Protein AF-A0AAX3N9U0-F1 (afdb_monomer_lite)

Secondary structure (DSSP, 8-state):
----S-HHHHHHH-S-EE--HHHHHHHHHTT--EEEEETTEEEEEE-GGGHHHHHHTGGGTS--SB---HHHHHHHHHHHHH-HHHHHHHHHHHHHHHHHHH-HHHHHHHHHHHHHTT-

pLDDT: mean 95.53, std 3.8, range [64.5, 98.5]

Structure (mmCIF, N/CA/C/O backbone):
data_AF-A0AAX3N9U0-F1
#
_entry.id   AF-A0AAX3N9U0-F1
#
loop_
_atom_site.group_PDB
_atom_site.id
_atom_site.type_symbol
_atom_site.label_atom_id
_atom_site.label_alt_id
_atom_site.label_comp_id
_atom_site.label_asym_id
_atom_site.label_entity_id
_atom_site.label_seq_id
_atom_site.pdbx_PDB_ins_code
_atom_site.Cartn_x
_atom_site.Cartn_y
_atom_site.Cartn_z
_atom_site.occupancy
_atom_site.B_iso_or_equiv
_atom_site.auth_seq_id
_atom_site.auth_comp_id
_atom_site.auth_asym_id
_atom_site.auth_atom_id
_atom_site.pdbx_PDB_model_num
ATOM 1 N N . MET A 1 1 ? -8.273 -13.961 -15.675 1.00 64.50 1 MET A N 1
ATOM 2 C CA . MET A 1 1 ? -9.476 -14.188 -14.844 1.00 64.50 1 MET A CA 1
ATOM 3 C C . MET A 1 1 ? -10.281 -12.904 -14.931 1.00 64.50 1 MET A C 1
ATOM 5 O O . MET A 1 1 ? -9.659 -11.869 -14.759 1.00 64.50 1 MET A O 1
ATOM 9 N N . GLY A 1 2 ? -11.551 -12.943 -15.346 1.00 88.44 2 GLY A N 1
ATOM 10 C CA . GLY A 1 2 ? -12.376 -11.735 -15.519 1.00 88.44 2 GLY A CA 1
ATOM 11 C C . GLY A 1 2 ? -12.669 -11.012 -14.198 1.00 88.44 2 GLY A C 1
ATOM 12 O O . GLY A 1 2 ? -11.898 -11.118 -13.248 1.00 88.44 2 GLY A O 1
ATOM 13 N N . GLU A 1 3 ? -13.789 -10.296 -14.121 1.00 89.94 3 GLU A N 1
ATOM 14 C CA . GLU A 1 3 ? -14.210 -9.623 -12.886 1.00 89.94 3 GLU A CA 1
ATOM 15 C C . GLU A 1 3 ? -14.336 -10.611 -11.709 1.00 89.94 3 GLU A C 1
ATOM 17 O O . GLU A 1 3 ? -14.770 -11.757 -11.871 1.00 89.94 3 GLU A O 1
ATOM 22 N N . ARG A 1 4 ? -13.902 -10.172 -10.524 1.00 90.38 4 ARG A N 1
ATOM 23 C CA . ARG A 1 4 ? -13.904 -10.942 -9.278 1.00 90.38 4 ARG A CA 1
ATOM 24 C C . ARG A 1 4 ? -14.220 -10.028 -8.102 1.00 90.38 4 ARG A C 1
ATOM 26 O O . ARG A 1 4 ? -13.674 -8.931 -8.016 1.00 90.38 4 ARG A O 1
ATOM 33 N N . LEU A 1 5 ? -15.043 -10.517 -7.177 1.00 89.12 5 LEU A N 1
ATOM 34 C CA . LEU A 1 5 ? -15.406 -9.803 -5.947 1.00 89.12 5 LEU A CA 1
ATOM 35 C C . LEU A 1 5 ? -14.537 -10.221 -4.749 1.00 89.12 5 LEU A C 1
ATOM 37 O O . LEU A 1 5 ? -14.384 -9.466 -3.794 1.00 89.12 5 LEU A O 1
ATOM 41 N N . ASP A 1 6 ? -13.913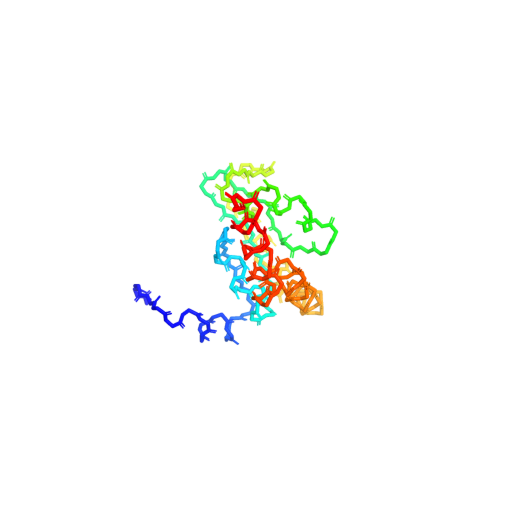 -11.397 -4.813 1.00 91.31 6 ASP A N 1
ATOM 42 C CA . ASP A 1 6 ? -13.039 -11.987 -3.795 1.00 91.31 6 ASP A CA 1
ATOM 43 C C . ASP A 1 6 ? -11.574 -11.526 -3.935 1.00 91.31 6 ASP A C 1
ATOM 45 O O . ASP A 1 6 ? -10.627 -12.308 -3.838 1.00 91.31 6 ASP A O 1
ATOM 49 N N . THR A 1 7 ? -11.365 -10.226 -4.160 1.00 90.75 7 THR A N 1
ATOM 50 C CA . THR A 1 7 ? -10.045 -9.650 -4.485 1.00 90.75 7 THR A CA 1
ATOM 51 C C . THR A 1 7 ? -8.990 -9.887 -3.400 1.00 90.75 7 THR A C 1
ATOM 53 O O . THR A 1 7 ? -7.805 -10.037 -3.706 1.00 90.75 7 THR A O 1
ATOM 56 N N . SER A 1 8 ? -9.403 -10.003 -2.134 1.00 93.56 8 SER A N 1
ATOM 57 C CA . SER A 1 8 ? -8.505 -10.256 -1.001 1.00 93.56 8 SER A CA 1
ATOM 58 C C . SER A 1 8 ? -7.759 -11.589 -1.106 1.00 93.56 8 SER A C 1
ATOM 60 O O . SER A 1 8 ? -6.591 -11.655 -0.710 1.00 93.56 8 SER A O 1
ATOM 62 N N . ALA A 1 9 ? -8.383 -12.630 -1.668 1.00 94.06 9 ALA A N 1
ATOM 63 C CA . ALA A 1 9 ? -7.748 -13.929 -1.878 1.00 94.06 9 ALA A CA 1
ATOM 64 C C . ALA A 1 9 ? -6.604 -13.810 -2.893 1.00 94.06 9 ALA A C 1
ATOM 66 O O . ALA A 1 9 ? -5.495 -14.282 -2.640 1.00 94.06 9 ALA A O 1
ATOM 67 N N . PHE A 1 10 ? -6.842 -13.083 -3.986 1.00 94.38 10 PHE A N 1
ATOM 68 C CA . PHE A 1 10 ? -5.842 -12.822 -5.019 1.00 94.38 10 PHE A CA 1
ATOM 69 C C . PHE A 1 10 ? -4.694 -11.963 -4.503 1.00 94.38 10 PHE A C 1
ATOM 71 O O . PHE A 1 10 ? -3.536 -12.337 -4.662 1.00 94.38 10 PHE A O 1
ATOM 78 N N . PHE A 1 11 ? -4.983 -10.859 -3.810 1.00 95.88 11 PHE A N 1
ATOM 79 C CA . PHE A 1 11 ? -3.919 -10.049 -3.215 1.00 95.88 11 PHE A CA 1
ATOM 80 C C . PHE A 1 11 ? -3.082 -10.870 -2.237 1.00 95.88 11 PHE A C 1
ATOM 82 O O . PHE A 1 11 ? -1.858 -10.788 -2.251 1.00 95.88 11 PHE A O 1
ATOM 89 N N . SER A 1 12 ? -3.715 -11.716 -1.425 1.00 93.94 12 SER A N 1
ATOM 90 C CA . SER A 1 12 ? -3.019 -12.518 -0.418 1.00 93.94 12 SER A CA 1
ATOM 91 C C . SER A 1 12 ? -2.058 -13.559 -0.993 1.00 93.94 12 SER A C 1
ATOM 93 O O . SER A 1 12 ? -1.200 -14.013 -0.242 1.00 93.94 12 SER A O 1
ATOM 95 N N . ILE A 1 13 ? -2.144 -13.911 -2.277 1.00 94.62 13 ILE A N 1
ATOM 96 C CA . ILE A 1 13 ? -1.195 -14.825 -2.935 1.00 94.62 13 ILE A CA 1
ATOM 97 C C . ILE A 1 13 ? -0.204 -14.112 -3.867 1.00 94.62 13 ILE A C 1
ATOM 99 O O . ILE A 1 13 ? 0.754 -14.733 -4.313 1.00 94.62 13 ILE A O 1
ATOM 103 N N . SER A 1 14 ? -0.391 -12.818 -4.139 1.00 95.50 14 SER A N 1
ATOM 104 C CA . SER A 1 14 ? 0.496 -12.045 -5.015 1.00 95.50 14 SER A CA 1
ATOM 105 C C . SER A 1 14 ? 1.831 -11.686 -4.352 1.00 95.50 14 SER A C 1
ATOM 107 O O . SER A 1 14 ? 1.894 -11.373 -3.162 1.00 95.50 14 SER A O 1
ATOM 109 N N . ASP A 1 15 ? 2.907 -11.621 -5.135 1.00 96.50 15 ASP A N 1
ATOM 110 C CA . ASP A 1 15 ? 4.189 -11.052 -4.685 1.00 96.50 15 ASP A CA 1
ATOM 111 C C . ASP A 1 15 ? 4.175 -9.515 -4.686 1.00 96.50 15 ASP A C 1
ATOM 113 O O . ASP A 1 15 ? 4.774 -8.868 -3.825 1.00 96.50 15 ASP A O 1
ATOM 117 N N . VAL A 1 16 ? 3.464 -8.926 -5.648 1.00 96.94 16 VAL A N 1
ATOM 118 C CA . VAL A 1 16 ? 3.308 -7.482 -5.837 1.00 96.94 16 VAL A CA 1
ATOM 119 C C . VAL A 1 16 ? 1.971 -7.187 -6.506 1.00 96.94 16 VAL A C 1
ATOM 121 O O . VAL A 1 16 ? 1.467 -8.001 -7.278 1.00 96.94 16 VAL A O 1
ATOM 124 N N . VAL A 1 17 ? 1.387 -6.025 -6.211 1.00 97.75 17 VAL A N 1
ATOM 125 C CA . VAL A 1 17 ? 0.151 -5.558 -6.849 1.00 97.75 17 VAL A CA 1
ATOM 126 C C . VAL A 1 17 ? 0.422 -4.264 -7.606 1.00 97.75 17 VAL A C 1
ATOM 128 O O . VAL A 1 17 ? 1.019 -3.333 -7.067 1.00 97.75 17 VAL A O 1
ATOM 131 N N . VAL A 1 18 ? -0.041 -4.193 -8.852 1.00 97.25 18 VAL A N 1
ATOM 132 C CA . VAL A 1 18 ? -0.096 -2.949 -9.627 1.00 97.25 18 VAL A CA 1
ATOM 133 C C . VAL A 1 18 ? -1.524 -2.423 -9.554 1.00 97.25 18 VAL A C 1
ATOM 135 O O . VAL A 1 18 ? -2.456 -3.137 -9.920 1.00 97.25 18 VAL A O 1
ATOM 138 N N . GLY A 1 19 ? -1.714 -1.203 -9.057 1.00 96.38 19 GLY A N 1
ATOM 139 C CA . GLY A 1 19 ? -3.050 -0.622 -8.932 1.00 96.38 19 GLY A CA 1
ATOM 140 C C . GLY A 1 19 ? -3.078 0.726 -8.220 1.00 96.38 19 GLY A C 1
ATOM 141 O O . GLY A 1 19 ? -2.106 1.127 -7.578 1.00 96.38 19 GLY A O 1
ATOM 142 N N . THR A 1 20 ? -4.209 1.418 -8.339 1.00 97.25 20 THR A N 1
ATOM 143 C CA . THR A 1 20 ? -4.441 2.770 -7.805 1.00 97.25 20 THR A CA 1
ATOM 144 C C . THR A 1 20 ? -5.628 2.808 -6.842 1.00 97.25 20 THR A C 1
ATOM 146 O O . THR A 1 20 ? -6.322 1.805 -6.650 1.00 97.25 20 THR A O 1
ATOM 149 N N . GLY A 1 21 ? -5.856 3.957 -6.195 1.00 95.62 21 GLY A N 1
ATOM 150 C CA . GLY A 1 21 ? -7.060 4.223 -5.404 1.00 95.62 21 GLY A CA 1
ATOM 151 C C . GLY A 1 21 ? -7.384 3.123 -4.388 1.00 95.62 21 GLY A C 1
ATOM 152 O O . GLY A 1 21 ? -6.563 2.788 -3.530 1.00 95.62 21 GLY A O 1
ATOM 153 N N . ARG A 1 22 ? -8.589 2.547 -4.495 1.00 95.06 22 ARG A N 1
ATOM 154 C CA . ARG A 1 22 ? -9.062 1.479 -3.597 1.00 95.06 22 ARG A CA 1
ATOM 155 C C . ARG A 1 22 ? -8.227 0.200 -3.706 1.00 95.06 22 ARG A C 1
ATOM 157 O O . ARG A 1 22 ? -7.920 -0.390 -2.676 1.00 95.06 22 ARG A O 1
ATOM 164 N N . VAL A 1 23 ? -7.797 -0.188 -4.910 1.00 96.75 23 VAL A N 1
ATOM 165 C CA . VAL A 1 23 ? -6.973 -1.396 -5.122 1.00 96.75 23 VAL A CA 1
ATOM 166 C C . VAL A 1 23 ? -5.667 -1.305 -4.333 1.00 96.75 23 VAL A C 1
ATOM 168 O O . VAL A 1 23 ? -5.259 -2.276 -3.700 1.00 96.75 23 VAL A O 1
ATOM 171 N N . ALA A 1 24 ? -5.040 -0.124 -4.304 1.00 97.69 24 ALA A N 1
ATOM 172 C CA . ALA A 1 24 ? -3.834 0.099 -3.512 1.00 97.69 24 ALA A CA 1
ATOM 173 C C . ALA A 1 24 ? -4.085 -0.120 -2.008 1.00 97.69 24 ALA A C 1
ATOM 175 O O . ALA A 1 24 ? -3.306 -0.804 -1.347 1.00 97.69 24 ALA A O 1
ATOM 176 N N . LEU A 1 25 ? -5.194 0.402 -1.473 1.00 97.00 25 LEU A N 1
ATOM 177 C CA . LEU A 1 25 ? -5.563 0.238 -0.062 1.00 97.00 25 LEU A CA 1
ATOM 178 C C . LEU A 1 25 ? -5.862 -1.223 0.303 1.00 97.00 25 LEU A C 1
ATOM 180 O O . LEU A 1 25 ? -5.447 -1.694 1.364 1.00 97.00 25 LEU A O 1
ATOM 184 N N . GLU A 1 26 ? -6.550 -1.956 -0.570 1.00 97.12 26 GLU A N 1
ATOM 185 C CA . GLU A 1 26 ? -6.861 -3.375 -0.365 1.00 97.12 26 GLU A CA 1
ATOM 186 C C . GLU A 1 26 ? -5.595 -4.236 -0.390 1.00 97.12 26 GLU A C 1
ATOM 188 O O . GLU A 1 26 ? -5.354 -5.018 0.532 1.00 97.12 26 GLU A O 1
ATOM 193 N N . ALA A 1 27 ? -4.724 -4.024 -1.376 1.00 97.88 27 ALA A N 1
ATOM 194 C CA . ALA A 1 27 ? -3.437 -4.704 -1.455 1.00 97.88 27 ALA A CA 1
ATOM 195 C C . ALA A 1 27 ? -2.553 -4.410 -0.229 1.00 97.88 27 ALA A C 1
ATOM 197 O O . ALA A 1 27 ? -2.012 -5.334 0.386 1.00 97.88 27 ALA A O 1
ATOM 198 N N . MET A 1 28 ? -2.463 -3.142 0.189 1.00 97.94 28 MET A N 1
ATOM 199 C CA . MET A 1 28 ? -1.748 -2.742 1.407 1.00 97.94 28 MET A CA 1
ATOM 200 C C . MET A 1 28 ? -2.342 -3.406 2.658 1.00 97.94 28 MET A C 1
ATOM 202 O O . MET A 1 28 ? -1.593 -3.871 3.515 1.00 97.94 28 MET A O 1
ATOM 206 N N . SER A 1 29 ? -3.670 -3.536 2.751 1.00 97.19 29 SER A N 1
ATOM 207 C CA . SER A 1 29 ? -4.344 -4.246 3.855 1.00 97.19 29 SER A CA 1
ATOM 208 C C . SER A 1 29 ? -3.934 -5.720 3.938 1.00 97.19 29 SER A C 1
ATOM 210 O O . SER A 1 29 ? -3.748 -6.254 5.037 1.00 97.19 29 SER A O 1
ATOM 212 N N . CYS A 1 30 ? -3.706 -6.351 2.782 1.00 97.44 30 CYS A N 1
ATOM 213 C CA . CYS A 1 30 ? -3.174 -7.708 2.633 1.00 97.44 30 CYS A CA 1
ATOM 214 C C . CYS A 1 30 ? -1.643 -7.808 2.807 1.00 97.44 30 CYS A C 1
ATOM 216 O O . CYS A 1 30 ? -1.069 -8.865 2.542 1.00 97.44 30 CYS A O 1
ATOM 218 N N . LYS A 1 31 ? -0.973 -6.739 3.269 1.00 97.69 31 LYS A N 1
ATOM 219 C CA . LYS A 1 31 ? 0.494 -6.622 3.399 1.00 97.69 31 LYS A CA 1
ATOM 220 C C . LYS A 1 31 ? 1.246 -6.790 2.081 1.00 97.69 31 LYS A C 1
ATOM 222 O O . LYS A 1 31 ? 2.370 -7.294 2.068 1.00 97.69 31 LYS A O 1
ATOM 227 N N . ARG A 1 32 ? 0.639 -6.393 0.966 1.00 97.75 32 ARG A N 1
ATOM 228 C CA . ARG A 1 32 ? 1.256 -6.527 -0.352 1.00 97.75 32 ARG A CA 1
ATOM 229 C C . ARG A 1 32 ? 1.893 -5.213 -0.778 1.00 97.75 32 ARG A C 1
ATOM 231 O O . ARG A 1 32 ? 1.269 -4.164 -0.608 1.00 97.75 32 ARG A O 1
ATOM 238 N N . PRO A 1 33 ? 3.131 -5.241 -1.302 1.00 97.75 33 PRO A N 1
ATOM 239 C CA . PRO A 1 33 ? 3.739 -4.049 -1.869 1.00 97.75 33 PRO A CA 1
ATOM 240 C C . PRO A 1 33 ? 2.932 -3.609 -3.095 1.00 97.75 33 PRO A C 1
ATOM 242 O O . PRO A 1 33 ? 2.475 -4.441 -3.885 1.00 97.75 33 PRO A O 1
ATOM 245 N N . VAL A 1 34 ? 2.771 -2.295 -3.247 1.00 98.50 34 VAL A N 1
ATOM 246 C CA . VAL A 1 34 ? 1.981 -1.697 -4.326 1.00 98.50 34 VAL A CA 1
ATOM 247 C C . VAL A 1 34 ? 2.873 -0.880 -5.246 1.00 98.50 34 VAL A C 1
ATOM 249 O O . VAL A 1 34 ? 3.666 -0.052 -4.791 1.00 98.50 34 VAL A O 1
ATOM 252 N N . ILE A 1 35 ? 2.700 -1.082 -6.547 1.00 98.44 35 ILE A N 1
ATOM 253 C CA . ILE A 1 35 ? 3.201 -0.197 -7.594 1.00 98.44 35 ILE A CA 1
ATOM 254 C C . ILE A 1 35 ? 2.007 0.608 -8.110 1.00 98.44 35 ILE A C 1
ATOM 256 O O . ILE A 1 35 ? 1.097 0.071 -8.739 1.00 98.44 35 ILE A O 1
ATOM 260 N N . ALA A 1 36 ? 2.004 1.905 -7.823 1.00 98.19 36 ALA A N 1
ATOM 261 C CA . ALA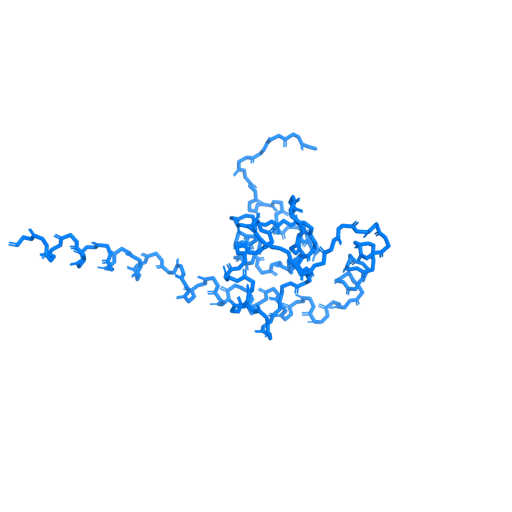 A 1 36 ? 0.937 2.809 -8.217 1.00 98.19 36 ALA A CA 1
ATOM 262 C C . ALA A 1 36 ? 1.177 3.321 -9.645 1.00 98.19 36 ALA A C 1
ATOM 264 O O . ALA A 1 36 ? 2.060 4.153 -9.892 1.00 98.19 36 ALA A O 1
ATOM 265 N N . ILE A 1 37 ? 0.395 2.797 -10.588 1.00 97.19 37 ILE A N 1
ATOM 266 C CA . ILE A 1 37 ? 0.389 3.179 -12.004 1.00 97.19 37 ILE A CA 1
ATOM 267 C C . ILE A 1 37 ? -1.072 3.279 -12.429 1.00 97.19 37 ILE A C 1
ATOM 269 O O . ILE A 1 37 ? -1.812 2.307 -12.297 1.00 97.19 37 ILE A O 1
ATOM 273 N N . GLY A 1 38 ? -1.479 4.448 -12.913 1.00 92.94 38 GLY A N 1
ATOM 274 C CA . GLY A 1 38 ? -2.860 4.731 -13.299 1.00 92.94 38 GLY A CA 1
ATOM 275 C C . GLY A 1 38 ? -2.956 5.432 -14.644 1.00 92.94 38 GLY A C 1
ATOM 276 O O . GLY A 1 38 ? -1.958 5.649 -15.331 1.00 92.94 38 GLY A O 1
ATOM 277 N N . ALA A 1 39 ? -4.167 5.860 -14.999 1.00 92.62 39 ALA A N 1
ATOM 278 C CA . ALA A 1 39 ? -4.439 6.531 -16.272 1.00 92.62 39 ALA A CA 1
ATOM 279 C C . ALA A 1 39 ? -3.659 7.849 -16.458 1.00 92.62 39 ALA A C 1
ATOM 281 O O . ALA A 1 39 ? -3.474 8.308 -17.582 1.00 92.62 39 ALA A O 1
ATOM 282 N N . LYS A 1 40 ? -3.201 8.476 -15.365 1.00 94.19 40 LYS A N 1
ATOM 283 C CA . LYS A 1 40 ? -2.397 9.709 -15.404 1.00 94.19 40 LYS A CA 1
ATOM 284 C C . LYS A 1 40 ? -0.893 9.463 -15.531 1.00 94.19 40 LYS A C 1
ATOM 286 O O . LYS A 1 40 ? -0.157 10.430 -15.701 1.00 94.19 40 LYS A O 1
ATOM 291 N N . GLY A 1 41 ? -0.445 8.210 -15.459 1.00 96.19 41 GLY A N 1
ATOM 292 C CA . GLY A 1 41 ? 0.961 7.826 -15.547 1.00 96.19 41 GLY A CA 1
ATOM 293 C C . GLY A 1 41 ? 1.450 7.075 -14.310 1.00 96.19 41 GLY A C 1
ATOM 294 O O . GLY A 1 41 ? 0.695 6.392 -13.615 1.00 96.19 41 GLY A O 1
ATOM 295 N N . ILE A 1 42 ? 2.746 7.198 -14.038 1.00 97.75 42 ILE A N 1
ATOM 296 C CA . ILE A 1 42 ? 3.453 6.432 -13.013 1.00 97.75 42 ILE A CA 1
ATOM 297 C C . ILE A 1 42 ? 3.610 7.279 -11.744 1.00 97.75 42 ILE A C 1
ATOM 299 O O . ILE A 1 42 ? 4.163 8.381 -11.762 1.00 97.75 42 ILE A O 1
ATOM 303 N N . PHE A 1 43 ? 3.146 6.758 -10.605 1.00 98.06 43 PHE A N 1
ATOM 304 C CA . PHE A 1 43 ? 3.530 7.264 -9.282 1.00 98.06 43 PHE A CA 1
ATOM 305 C C . PHE A 1 43 ? 4.759 6.523 -8.728 1.00 98.06 43 PHE A C 1
ATOM 307 O O . PHE A 1 43 ? 5.590 7.125 -8.035 1.00 98.06 43 PHE A O 1
ATOM 314 N N . GLY A 1 44 ? 4.851 5.222 -9.024 1.00 97.94 44 GLY A N 1
ATOM 315 C CA . GLY A 1 44 ? 5.937 4.329 -8.622 1.00 97.94 44 GLY A CA 1
ATOM 316 C C . GLY A 1 44 ? 5.586 3.435 -7.431 1.00 97.94 44 GLY A C 1
ATOM 317 O O . GLY A 1 44 ? 4.421 3.271 -7.071 1.00 97.94 44 GLY A O 1
ATOM 318 N N . ILE A 1 45 ? 6.607 2.839 -6.811 1.00 98.06 45 ILE A N 1
ATOM 319 C CA . ILE A 1 45 ? 6.435 1.977 -5.632 1.00 98.06 45 ILE A CA 1
ATOM 320 C C . ILE A 1 45 ? 5.954 2.814 -4.441 1.00 98.06 45 ILE A C 1
ATOM 322 O O . ILE A 1 45 ? 6.555 3.837 -4.091 1.00 98.06 45 ILE A O 1
ATOM 326 N N . VAL A 1 46 ? 4.886 2.355 -3.797 1.00 98.25 46 VAL A N 1
ATOM 327 C CA . VAL A 1 46 ? 4.333 2.945 -2.577 1.00 98.25 46 VAL A CA 1
ATOM 328 C C . VAL A 1 46 ? 5.121 2.414 -1.379 1.00 98.25 46 VAL A C 1
ATOM 330 O O . VAL A 1 46 ? 5.159 1.212 -1.126 1.00 98.25 46 VAL A O 1
ATOM 333 N N . LYS A 1 47 ? 5.782 3.313 -0.648 1.00 97.12 47 LYS A N 1
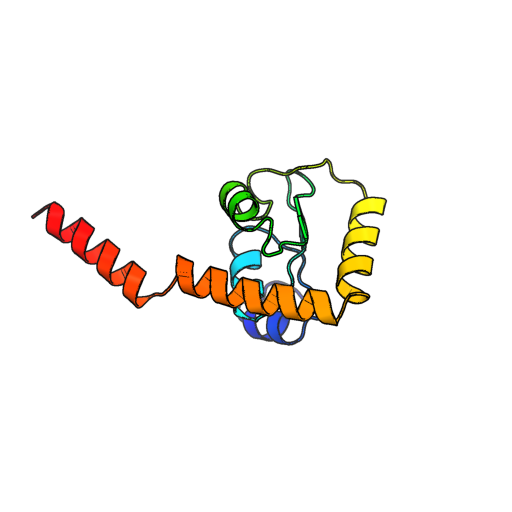ATOM 334 C CA . LYS A 1 47 ? 6.693 2.983 0.460 1.00 97.12 47 LYS A CA 1
ATOM 335 C C . LYS A 1 47 ? 6.653 4.072 1.546 1.00 97.12 47 LYS A C 1
ATOM 337 O O . LYS A 1 47 ? 6.166 5.171 1.280 1.00 97.12 47 LYS A O 1
ATOM 342 N N . PRO A 1 48 ? 7.146 3.798 2.771 1.00 97.19 48 PRO A N 1
ATOM 343 C CA . PRO A 1 48 ? 6.926 4.679 3.923 1.00 97.19 48 PRO A CA 1
ATOM 344 C C . PRO A 1 48 ? 7.334 6.140 3.721 1.00 97.19 48 PRO A C 1
ATOM 346 O O . PRO A 1 48 ? 6.623 7.040 4.161 1.00 97.19 48 PRO A O 1
ATOM 349 N N . ASP A 1 49 ? 8.434 6.381 3.003 1.00 97.44 49 ASP A N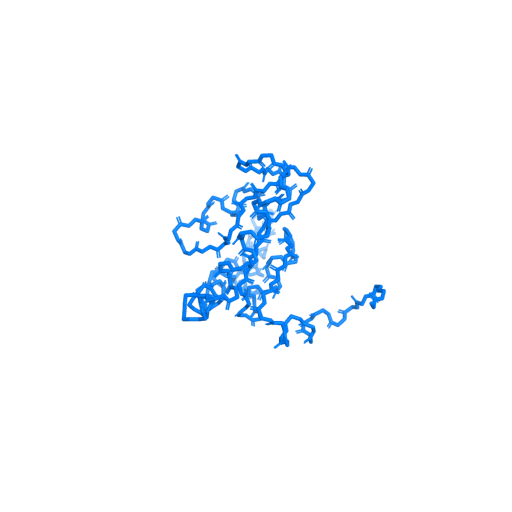 1
ATOM 350 C CA . ASP A 1 49 ? 8.936 7.727 2.702 1.00 97.44 49 ASP A CA 1
ATOM 351 C C . ASP A 1 49 ? 7.976 8.564 1.832 1.00 97.44 49 ASP A C 1
ATOM 353 O O 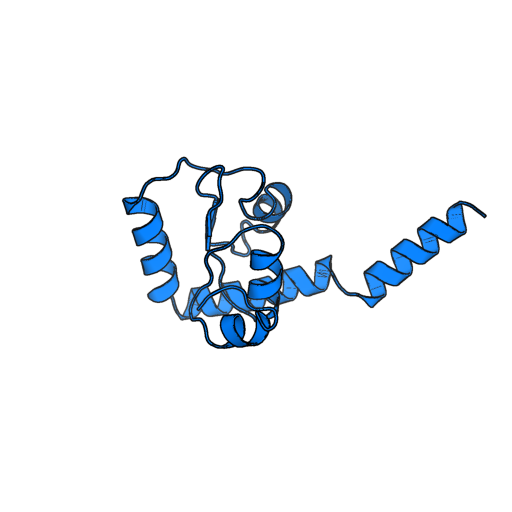. ASP A 1 49 ? 8.058 9.791 1.824 1.00 97.44 49 ASP A O 1
ATOM 357 N N . ASN A 1 50 ? 7.035 7.925 1.129 1.00 97.69 50 ASN A N 1
ATOM 358 C CA . ASN A 1 50 ? 6.169 8.575 0.155 1.00 97.69 50 ASN A CA 1
ATOM 359 C C . ASN A 1 50 ? 4.665 8.388 0.396 1.00 97.69 50 ASN A C 1
ATOM 361 O O . ASN A 1 50 ? 3.877 8.933 -0.378 1.00 97.69 50 ASN A O 1
ATOM 365 N N . PHE A 1 51 ? 4.242 7.722 1.478 1.00 97.19 51 PHE A N 1
ATOM 366 C CA . PHE A 1 51 ? 2.821 7.477 1.772 1.00 97.19 51 PHE A CA 1
ATOM 367 C C . PHE A 1 51 ? 1.970 8.749 1.788 1.00 97.19 51 PHE A C 1
ATOM 369 O O . PHE A 1 51 ? 0.882 8.772 1.221 1.00 97.19 51 PHE A O 1
ATOM 376 N N . LYS A 1 52 ? 2.470 9.842 2.378 1.00 96.75 52 LYS A N 1
ATOM 377 C CA . LYS A 1 52 ? 1.737 11.120 2.419 1.00 96.75 52 LYS A CA 1
ATOM 378 C C . LYS A 1 52 ? 1.468 11.674 1.017 1.00 96.75 52 LYS A C 1
ATOM 380 O O . LYS A 1 52 ? 0.399 12.227 0.765 1.00 96.75 52 LYS A O 1
ATOM 385 N N . LEU A 1 53 ? 2.434 11.536 0.109 1.00 97.69 53 LEU A N 1
ATOM 386 C CA . LEU A 1 53 ? 2.278 11.975 -1.274 1.00 97.69 53 LEU A CA 1
ATOM 387 C C . LEU A 1 53 ? 1.395 11.004 -2.064 1.00 97.69 53 LEU A C 1
ATOM 389 O O . LEU A 1 53 ? 0.526 11.460 -2.800 1.00 97.69 53 LEU A O 1
ATOM 393 N N . ALA A 1 54 ? 1.566 9.694 -1.858 1.00 97.38 54 ALA A N 1
ATOM 394 C CA . ALA A 1 54 ? 0.726 8.658 -2.455 1.00 97.38 54 ALA A CA 1
ATOM 395 C C . ALA A 1 54 ? -0.745 8.894 -2.108 1.00 97.38 54 ALA A C 1
ATOM 397 O O . ALA A 1 54 ? -1.580 8.952 -3.002 1.00 97.38 54 ALA A O 1
ATOM 398 N N . TRP A 1 55 ? -1.041 9.168 -0.837 1.00 96.50 55 TRP A N 1
ATOM 399 C CA . TRP A 1 55 ? -2.378 9.509 -0.364 1.00 96.50 55 TRP A CA 1
ATOM 400 C C . TRP A 1 55 ? -2.970 10.724 -1.085 1.00 96.50 55 TRP A C 1
ATOM 402 O O . TRP A 1 55 ? -4.068 10.651 -1.627 1.00 96.50 55 TRP A O 1
ATOM 412 N N . ARG A 1 56 ? -2.213 11.826 -1.182 1.00 96.69 56 ARG A N 1
ATOM 413 C CA . ARG A 1 56 ? -2.648 13.034 -1.910 1.00 96.69 56 ARG A CA 1
ATOM 414 C C . ARG A 1 56 ? -2.916 12.778 -3.394 1.00 96.69 56 ARG A C 1
ATOM 416 O O . ARG A 1 56 ? -3.710 13.489 -3.999 1.00 96.69 56 ARG A O 1
ATOM 423 N N . TYR A 1 57 ? -2.219 11.812 -3.985 1.00 96.88 57 TYR A N 1
ATOM 424 C CA . TYR A 1 57 ? -2.318 11.465 -5.403 1.00 96.88 57 TYR A CA 1
ATOM 425 C C . TYR A 1 57 ? -3.301 10.312 -5.637 1.00 96.88 57 TYR A C 1
ATOM 427 O O . TYR A 1 57 ? -3.403 9.821 -6.760 1.00 96.88 57 TYR A O 1
ATOM 435 N N . TYR A 1 58 ? -4.017 9.878 -4.593 1.00 96.38 58 TYR A N 1
ATOM 436 C CA . TYR A 1 58 ? -4.920 8.729 -4.631 1.00 96.38 58 TYR A CA 1
ATOM 437 C C . TYR A 1 58 ? -4.216 7.473 -5.156 1.00 96.38 58 TYR A C 1
ATOM 439 O O . TYR A 1 58 ? -4.747 6.717 -5.961 1.00 96.38 58 TYR A O 1
ATOM 447 N N . PHE A 1 59 ? -2.969 7.278 -4.727 1.00 97.50 59 PHE A N 1
ATOM 448 C CA . PHE A 1 59 ? -2.101 6.189 -5.159 1.00 97.50 59 PHE A CA 1
ATOM 449 C C . PHE A 1 59 ? -2.004 6.090 -6.687 1.00 97.50 59 PHE A C 1
ATOM 451 O O . PHE A 1 59 ? -2.092 5.004 -7.240 1.00 97.50 59 PHE A O 1
ATOM 458 N N . GLY A 1 60 ? -1.849 7.221 -7.379 1.00 95.12 60 GLY A N 1
ATOM 459 C CA . GLY A 1 60 ? -1.697 7.246 -8.837 1.00 95.12 60 GLY A CA 1
ATOM 460 C C . GLY A 1 60 ? -3.002 7.386 -9.624 1.00 95.12 60 GLY A C 1
ATOM 461 O O . GLY A 1 60 ? -2.950 7.448 -10.849 1.00 95.12 60 GLY A O 1
ATOM 462 N N . ASP A 1 61 ? -4.156 7.446 -8.951 1.00 94.94 61 ASP A N 1
ATOM 463 C CA . ASP A 1 61 ? -5.467 7.502 -9.610 1.00 94.94 61 ASP A CA 1
ATOM 464 C C . ASP A 1 61 ? -5.761 8.887 -10.205 1.00 94.94 61 ASP A C 1
ATOM 466 O O . ASP A 1 61 ? -6.117 9.031 -11.373 1.00 94.94 61 ASP A O 1
ATOM 470 N N . HIS A 1 62 ? -5.521 9.940 -9.418 1.00 94.12 62 HIS A N 1
ATOM 471 C CA . HIS A 1 62 ? -5.811 11.316 -9.828 1.00 94.12 62 HIS A CA 1
ATOM 472 C C . HIS A 1 62 ? -4.593 12.062 -10.371 1.00 94.12 62 HIS A C 1
ATOM 474 O O . HIS A 1 62 ? -4.744 13.031 -11.118 1.00 94.12 62 HIS A O 1
ATOM 480 N N . ARG A 1 63 ? -3.382 11.662 -9.970 1.00 95.62 63 ARG A N 1
ATOM 481 C CA . ARG A 1 63 ? -2.127 12.321 -10.354 1.00 95.62 63 ARG A CA 1
ATOM 482 C C . ARG A 1 63 ? -0.990 11.312 -10.424 1.00 95.62 63 ARG A C 1
ATOM 484 O O . ARG A 1 63 ? -0.949 10.367 -9.643 1.00 95.62 63 ARG A O 1
ATOM 491 N N . ALA A 1 64 ? -0.029 11.579 -11.296 1.00 95.12 64 ALA A N 1
ATOM 492 C CA . ALA A 1 64 ? 1.210 10.824 -11.426 1.00 95.12 64 ALA A CA 1
ATOM 493 C C . ALA A 1 64 ? 2.422 11.739 -11.211 1.00 95.12 64 ALA A C 1
ATOM 495 O O . ALA A 1 64 ? 2.291 12.963 -11.229 1.00 95.12 64 ALA A O 1
ATOM 496 N N . LYS A 1 65 ? 3.593 11.140 -10.984 1.00 96.00 65 LYS A N 1
ATOM 497 C CA . LYS A 1 65 ? 4.873 11.866 -10.947 1.00 96.00 65 LYS A CA 1
ATOM 498 C C . LYS A 1 65 ? 5.524 11.918 -12.321 1.00 96.00 65 LYS A C 1
ATOM 500 O O . LYS A 1 65 ? 6.229 12.869 -12.629 1.00 96.00 65 LYS A O 1
ATOM 505 N N . GLU A 1 66 ? 5.298 10.877 -13.113 1.00 95.56 66 GLU A N 1
ATOM 506 C CA . GLU A 1 66 ? 5.961 10.654 -14.387 1.00 95.56 66 GLU A CA 1
ATOM 507 C C . GLU A 1 66 ? 4.951 10.178 -15.432 1.00 95.56 66 GLU A C 1
ATOM 509 O O . GLU A 1 66 ? 3.918 9.585 -15.104 1.00 95.56 66 GLU A O 1
ATOM 514 N N . THR A 1 67 ? 5.264 10.423 -16.701 1.00 94.56 67 THR A N 1
ATOM 515 C CA . THR A 1 67 ? 4.526 9.866 -17.835 1.00 94.56 67 THR A CA 1
ATOM 516 C C . THR A 1 67 ? 4.698 8.348 -17.909 1.00 94.56 67 THR A C 1
ATOM 518 O O . THR A 1 67 ? 5.604 7.764 -17.311 1.00 94.56 67 THR A O 1
ATOM 521 N N . LEU A 1 68 ? 3.788 7.692 -18.627 1.00 94.00 68 LEU A N 1
ATOM 522 C CA . LEU A 1 68 ? 3.832 6.248 -18.815 1.00 94.00 68 LEU A CA 1
ATOM 523 C C . LEU A 1 68 ? 4.955 5.877 -19.798 1.00 94.00 68 LEU A C 1
ATOM 525 O O . LEU A 1 68 ? 4.919 6.286 -20.955 1.00 94.00 68 LEU A O 1
ATOM 529 N N . GLU A 1 69 ? 5.922 5.079 -19.349 1.00 95.31 69 GLU A N 1
ATOM 530 C CA . GLU A 1 69 ? 6.998 4.531 -20.182 1.00 95.31 69 GLU A CA 1
ATOM 531 C C . GLU A 1 69 ? 7.217 3.055 -19.824 1.00 95.31 69 GLU A C 1
ATOM 533 O O . GLU A 1 69 ? 7.372 2.721 -18.648 1.00 95.31 69 GLU A O 1
ATOM 538 N N . ILE A 1 70 ? 7.222 2.168 -20.825 1.00 94.62 70 ILE 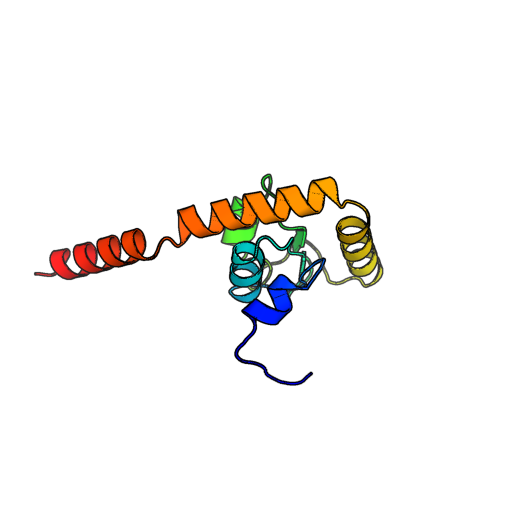A N 1
ATOM 539 C CA . ILE A 1 70 ? 7.254 0.705 -20.625 1.00 94.62 70 ILE A CA 1
ATOM 540 C C . ILE A 1 70 ? 8.502 0.275 -19.843 1.00 94.62 70 ILE A C 1
ATOM 542 O O . ILE A 1 70 ? 8.388 -0.454 -18.858 1.00 94.62 70 ILE A O 1
ATOM 546 N N . SER A 1 71 ? 9.669 0.809 -20.211 1.00 96.56 71 SER A N 1
ATOM 547 C CA . SER A 1 71 ? 10.955 0.537 -19.553 1.00 96.56 71 SER A CA 1
ATOM 548 C C . SER A 1 71 ? 10.905 0.811 -18.040 1.00 96.56 71 SER A C 1
ATOM 550 O O . SER A 1 71 ? 11.439 0.055 -17.226 1.00 96.56 71 SER A O 1
ATOM 552 N N . LYS A 1 72 ? 10.208 1.876 -17.625 1.00 96.50 72 LYS A N 1
ATOM 553 C CA . LYS A 1 72 ? 10.049 2.249 -16.216 1.00 96.50 72 LYS A CA 1
ATOM 554 C C . LYS A 1 72 ? 9.129 1.288 -15.483 1.00 96.50 72 LYS A C 1
ATOM 556 O O . LYS A 1 72 ? 9.419 0.931 -14.344 1.00 96.50 72 LYS A O 1
ATOM 561 N N . ILE A 1 73 ? 8.047 0.848 -16.122 1.00 96.12 73 ILE A N 1
ATOM 562 C CA . ILE A 1 73 ? 7.131 -0.142 -15.543 1.00 96.12 73 ILE A CA 1
ATOM 563 C C . ILE A 1 73 ? 7.876 -1.454 -15.291 1.00 96.12 73 ILE A C 1
ATOM 565 O O . ILE A 1 73 ? 7.812 -1.986 -14.182 1.00 96.12 73 ILE A O 1
ATOM 569 N N . GLU A 1 74 ? 8.634 -1.933 -16.277 1.00 96.94 74 GLU A N 1
ATOM 570 C CA . GLU A 1 74 ? 9.460 -3.137 -16.146 1.00 96.94 74 GLU A CA 1
ATOM 571 C C . GLU A 1 74 ? 10.447 -3.011 -14.984 1.00 96.94 74 GLU A C 1
ATOM 573 O O . GLU A 1 74 ? 10.501 -3.878 -14.108 1.00 96.94 74 GLU A O 1
ATOM 578 N N . ASN A 1 75 ? 11.166 -1.889 -14.913 1.00 97.62 75 ASN A N 1
ATOM 579 C CA . ASN A 1 75 ? 12.110 -1.620 -13.833 1.00 97.62 75 ASN A CA 1
ATOM 580 C C . ASN A 1 75 ? 11.440 -1.600 -12.451 1.00 97.62 75 ASN A C 1
ATOM 582 O O . ASN A 1 75 ? 11.996 -2.140 -11.491 1.00 97.62 75 ASN A O 1
ATOM 586 N N . LEU A 1 76 ? 10.242 -1.019 -12.326 1.00 97.44 76 LEU A N 1
ATOM 587 C CA . LEU A 1 76 ? 9.483 -1.005 -11.071 1.00 97.44 76 LEU A CA 1
ATOM 588 C C . LEU A 1 76 ? 9.067 -2.415 -10.641 1.00 97.44 76 LEU A C 1
ATOM 590 O O . LEU A 1 76 ? 9.245 -2.771 -9.473 1.00 97.44 76 LEU A O 1
ATOM 594 N N . ILE A 1 77 ? 8.559 -3.226 -11.574 1.00 96.88 77 ILE A N 1
ATOM 595 C CA . ILE A 1 77 ? 8.161 -4.614 -11.308 1.00 96.88 77 ILE A CA 1
ATOM 596 C C . ILE A 1 77 ? 9.383 -5.434 -10.884 1.00 96.88 77 ILE A C 1
ATOM 598 O O . ILE A 1 77 ? 9.362 -6.075 -9.832 1.00 96.88 77 ILE A O 1
ATOM 602 N N . LEU A 1 78 ? 10.485 -5.358 -11.637 1.00 97.50 78 LEU A N 1
ATOM 603 C CA . LEU A 1 78 ? 11.730 -6.058 -11.310 1.00 97.50 78 LEU A CA 1
ATOM 604 C C . LEU A 1 78 ? 12.288 -5.633 -9.949 1.00 97.50 78 LEU A C 1
ATOM 606 O O . LEU A 1 78 ? 12.729 -6.481 -9.173 1.00 97.50 78 LEU A O 1
ATOM 610 N N . THR A 1 79 ? 12.239 -4.338 -9.632 1.00 97.12 79 THR A N 1
ATOM 611 C CA . THR A 1 79 ? 12.689 -3.808 -8.338 1.00 97.12 79 THR A CA 1
ATOM 612 C C . THR A 1 79 ? 11.866 -4.391 -7.194 1.00 97.12 79 THR A C 1
ATOM 614 O O . THR A 1 79 ? 12.439 -4.846 -6.200 1.00 97.12 79 THR A O 1
ATOM 617 N N . ALA A 1 80 ? 10.538 -4.429 -7.337 1.00 96.00 80 ALA A N 1
ATOM 618 C CA . ALA A 1 80 ? 9.645 -4.982 -6.324 1.00 96.00 80 ALA A CA 1
ATOM 619 C C . ALA A 1 80 ? 9.846 -6.497 -6.135 1.00 96.00 80 ALA A C 1
ATOM 621 O O . ALA A 1 80 ? 9.877 -6.971 -4.998 1.00 96.00 80 ALA A O 1
ATOM 622 N N . LEU A 1 81 ? 10.053 -7.251 -7.218 1.00 96.25 81 LEU A N 1
ATOM 623 C CA . LEU A 1 81 ? 10.248 -8.704 -7.154 1.00 96.25 81 LEU A CA 1
ATOM 624 C C . LEU A 1 81 ? 11.629 -9.101 -6.608 1.00 96.25 81 LEU A C 1
ATOM 626 O O . LEU A 1 81 ? 11.746 -10.054 -5.837 1.00 96.25 81 LEU A O 1
ATOM 630 N N . ARG A 1 82 ? 12.690 -8.366 -6.969 1.00 96.62 82 ARG A N 1
ATOM 631 C CA . ARG A 1 82 ? 14.062 -8.654 -6.510 1.00 96.62 82 ARG A CA 1
ATOM 632 C C . ARG A 1 82 ? 14.295 -8.234 -5.058 1.00 96.62 82 ARG A C 1
ATOM 634 O O . ARG A 1 82 ? 15.042 -8.889 -4.336 1.00 96.62 82 ARG A O 1
ATOM 641 N N . SER A 1 83 ? 13.623 -7.184 -4.591 1.00 94.06 83 SER A N 1
ATOM 642 C CA . SER A 1 83 ? 13.849 -6.601 -3.261 1.00 94.06 83 SER A CA 1
ATOM 643 C C . SER A 1 83 ? 12.994 -7.242 -2.162 1.00 94.06 83 SER A C 1
ATOM 645 O O . SER A 1 83 ? 12.345 -6.527 -1.405 1.00 94.06 83 SER A O 1
ATOM 647 N N . LYS A 1 84 ? 12.991 -8.578 -2.027 1.00 92.75 84 LYS A N 1
ATOM 648 C CA . LYS A 1 84 ? 12.069 -9.317 -1.129 1.00 92.75 84 LYS A CA 1
ATOM 649 C C . LYS A 1 84 ? 11.958 -8.735 0.289 1.00 92.75 84 LYS A C 1
ATOM 651 O O . LYS A 1 84 ? 10.852 -8.562 0.798 1.00 92.75 84 LYS A O 1
ATOM 656 N N . LYS A 1 85 ? 13.091 -8.397 0.922 1.00 95.50 85 LYS A N 1
ATOM 657 C CA . LYS A 1 85 ? 13.118 -7.801 2.273 1.00 95.50 85 LYS A CA 1
ATOM 658 C C . LYS A 1 85 ? 12.435 -6.430 2.304 1.00 95.50 85 LYS A C 1
ATOM 660 O O . LYS A 1 85 ? 11.597 -6.185 3.168 1.00 95.50 85 LYS A O 1
ATOM 665 N N . SER A 1 86 ? 12.770 -5.558 1.355 1.00 96.19 86 SER A N 1
ATOM 666 C CA . SER A 1 86 ? 12.176 -4.224 1.240 1.00 96.19 86 SER A CA 1
ATOM 667 C C . SER A 1 86 ? 10.686 -4.306 0.924 1.00 96.19 86 SER A C 1
ATOM 669 O O . SER A 1 86 ? 9.896 -3.651 1.587 1.00 96.19 86 SER A O 1
ATOM 671 N N . SER A 1 87 ? 10.297 -5.170 -0.012 1.00 96.00 87 SER A N 1
ATOM 672 C CA . SER A 1 87 ? 8.910 -5.405 -0.418 1.00 96.00 87 SER A CA 1
ATOM 673 C C . SER A 1 87 ? 8.037 -5.899 0.730 1.00 96.00 87 SER A C 1
ATOM 675 O O . SER A 1 87 ? 6.937 -5.383 0.929 1.00 96.00 87 SER A O 1
ATOM 677 N N . LYS A 1 88 ? 8.553 -6.822 1.554 1.00 96.94 88 LYS A N 1
ATOM 678 C CA . LYS A 1 88 ? 7.880 -7.245 2.788 1.00 96.94 88 LYS A CA 1
ATOM 679 C C . LYS A 1 88 ? 7.686 -6.070 3.752 1.00 96.94 88 LYS A C 1
ATOM 681 O O . LYS A 1 88 ? 6.578 -5.862 4.235 1.00 96.94 88 LYS A O 1
ATOM 686 N N . ASN A 1 89 ? 8.732 -5.273 3.979 1.00 97.94 89 ASN A N 1
ATOM 687 C CA . ASN A 1 89 ? 8.662 -4.095 4.846 1.00 97.94 89 ASN A CA 1
ATOM 688 C C . ASN A 1 89 ? 7.677 -3.034 4.320 1.00 97.94 89 ASN A C 1
ATOM 690 O O . ASN A 1 89 ? 6.919 -2.455 5.092 1.00 97.94 89 ASN A O 1
ATOM 694 N N . TRP A 1 90 ? 7.643 -2.789 3.006 1.00 98.00 90 TRP A N 1
ATOM 695 C CA . TRP A 1 90 ? 6.680 -1.872 2.391 1.00 98.00 90 TRP A CA 1
ATOM 696 C C . TRP A 1 90 ? 5.244 -2.360 2.568 1.00 98.00 90 TRP A C 1
ATOM 698 O O . TRP A 1 90 ? 4.376 -1.560 2.907 1.00 98.00 90 TRP A O 1
ATOM 708 N N . GLY A 1 91 ? 4.999 -3.662 2.393 1.00 97.88 91 GLY A N 1
ATOM 709 C CA . GLY A 1 91 ? 3.694 -4.274 2.625 1.00 97.88 91 GLY A CA 1
ATOM 710 C C . GLY A 1 91 ? 3.241 -4.176 4.085 1.00 97.88 91 GLY A C 1
ATOM 711 O O . GLY A 1 91 ? 2.119 -3.751 4.357 1.00 97.88 91 GLY A O 1
ATOM 712 N N . GLU A 1 92 ? 4.116 -4.510 5.037 1.00 98.31 92 GLU A N 1
ATOM 713 C CA . GLU A 1 92 ? 3.829 -4.391 6.474 1.00 98.31 92 GLU A CA 1
ATOM 714 C C . GLU A 1 92 ? 3.530 -2.943 6.873 1.00 98.31 92 GLU A C 1
ATOM 716 O O . GLU A 1 92 ? 2.486 -2.669 7.467 1.00 98.31 92 GLU A O 1
ATOM 721 N N . ALA A 1 93 ? 4.384 -2.002 6.468 1.00 98.38 93 ALA A N 1
ATOM 722 C CA . ALA A 1 93 ? 4.165 -0.585 6.726 1.00 98.38 93 ALA A CA 1
ATOM 723 C C . ALA A 1 93 ? 2.900 -0.055 6.035 1.00 98.38 93 ALA A C 1
ATOM 725 O O . ALA A 1 93 ? 2.201 0.795 6.588 1.00 98.38 93 ALA A O 1
ATOM 726 N N . GLY A 1 94 ? 2.577 -0.568 4.845 1.00 98.12 94 GLY A N 1
ATOM 727 C CA . GLY A 1 94 ? 1.354 -0.229 4.132 1.00 98.12 94 GLY A CA 1
ATOM 728 C C . GLY A 1 94 ? 0.105 -0.651 4.900 1.00 98.12 94 GLY A C 1
ATOM 729 O O . GLY A 1 94 ? -0.822 0.144 5.042 1.00 98.12 94 GLY A O 1
ATOM 730 N N . ARG A 1 95 ? 0.094 -1.854 5.481 1.00 98.00 95 ARG A N 1
ATOM 731 C CA . ARG A 1 95 ? -1.018 -2.303 6.331 1.00 98.00 95 ARG A CA 1
ATOM 732 C C . ARG A 1 95 ? -1.207 -1.407 7.547 1.00 98.00 95 ARG A C 1
ATOM 734 O O . ARG A 1 95 ? -2.341 -1.065 7.876 1.00 98.00 95 ARG A O 1
ATOM 741 N N . GLU A 1 96 ? -0.119 -1.018 8.204 1.00 98.12 96 GLU A N 1
ATOM 742 C CA . GLU A 1 96 ? -0.191 -0.122 9.360 1.00 98.12 96 GLU A CA 1
ATOM 743 C C . GLU A 1 96 ? -0.657 1.287 8.963 1.00 98.12 96 GLU A C 1
ATOM 745 O O . GLU A 1 96 ? -1.474 1.886 9.665 1.00 98.12 96 GLU A O 1
ATOM 750 N N . PHE A 1 97 ? -0.248 1.783 7.790 1.00 97.62 97 PHE A N 1
ATOM 751 C CA . PHE A 1 97 ? -0.795 3.015 7.218 1.00 97.62 97 PHE A CA 1
ATOM 752 C C . PHE A 1 97 ? -2.315 2.922 7.018 1.00 97.62 97 PHE A C 1
ATOM 754 O O . PHE A 1 97 ? -3.044 3.808 7.471 1.00 97.62 97 PHE A O 1
ATOM 761 N N . VAL A 1 98 ? -2.808 1.845 6.390 1.00 96.88 98 VAL A N 1
ATOM 762 C CA . VAL A 1 98 ? -4.249 1.665 6.150 1.00 96.88 98 VAL A CA 1
ATOM 763 C C . VAL A 1 98 ? -5.010 1.559 7.464 1.00 96.88 98 VAL A C 1
ATOM 765 O O . VAL A 1 98 ? -6.000 2.258 7.639 1.00 96.88 98 VAL A O 1
ATOM 768 N N . LYS A 1 99 ? -4.531 0.764 8.427 1.00 96.25 99 LYS A N 1
ATOM 769 C CA . LYS A 1 99 ? -5.148 0.669 9.757 1.00 96.25 99 LYS A CA 1
ATOM 770 C C . LYS A 1 99 ? -5.260 2.025 10.443 1.00 96.25 99 LYS A C 1
ATOM 772 O O . LYS A 1 99 ? -6.304 2.328 11.006 1.00 96.25 99 LYS A O 1
ATOM 777 N N . LYS A 1 100 ? -4.205 2.842 10.398 1.00 94.69 100 LYS A N 1
ATOM 778 C CA . LYS A 1 100 ? -4.204 4.170 11.022 1.00 94.69 100 LYS A CA 1
ATOM 779 C C . LYS A 1 100 ? -5.216 5.110 10.368 1.00 94.69 100 LYS A C 1
ATOM 781 O O . LYS A 1 100 ? -5.872 5.878 11.065 1.00 94.69 100 LYS A O 1
ATOM 786 N N . GLN A 1 101 ? -5.324 5.067 9.042 1.00 91.88 101 GLN A N 1
ATOM 787 C CA . GLN A 1 101 ? -6.170 5.989 8.288 1.00 91.88 101 GLN A CA 1
ATOM 788 C C . GLN A 1 101 ? -7.637 5.534 8.210 1.00 91.88 101 GLN A C 1
ATOM 790 O O . GLN A 1 101 ? -8.530 6.380 8.187 1.00 91.88 101 GLN A O 1
ATOM 795 N N . PHE A 1 102 ? -7.880 4.220 8.193 1.00 90.62 102 PHE A N 1
ATOM 796 C CA . PHE A 1 102 ? -9.170 3.603 7.867 1.00 90.62 102 PHE A CA 1
ATOM 797 C C . PHE A 1 102 ? -9.673 2.607 8.915 1.00 90.62 102 PHE A C 1
ATOM 799 O O . PHE A 1 102 ? -10.430 1.690 8.597 1.00 90.62 102 PHE A O 1
ATOM 806 N N . ASN A 1 103 ? -9.259 2.755 10.173 1.00 92.75 103 ASN A N 1
ATOM 807 C CA . ASN A 1 103 ? -9.856 1.981 11.255 1.00 92.75 103 ASN A CA 1
ATOM 808 C C . ASN A 1 103 ? -11.377 2.215 11.286 1.00 92.75 103 ASN A C 1
ATOM 810 O O . ASN A 1 103 ? -11.817 3.356 11.424 1.00 92.75 103 ASN A O 1
ATOM 814 N N . ILE A 1 104 ? -12.159 1.138 11.163 1.00 93.81 104 ILE A N 1
ATOM 815 C CA . ILE A 1 104 ? -13.616 1.232 11.032 1.00 93.81 104 ILE A CA 1
ATOM 816 C C . ILE A 1 104 ? -14.263 1.889 12.250 1.00 93.81 104 ILE A C 1
ATOM 818 O O . ILE A 1 104 ? -15.066 2.796 12.073 1.00 93.81 104 ILE A O 1
ATOM 822 N N . SER A 1 105 ? -13.862 1.511 13.465 1.00 94.31 105 SER A N 1
ATOM 823 C CA . SER A 1 105 ? -14.387 2.101 14.699 1.00 94.31 105 SER A CA 1
ATOM 824 C C . SER A 1 105 ? -14.116 3.603 14.731 1.00 94.31 105 SER A C 1
ATOM 826 O O . SER A 1 105 ? -15.042 4.394 14.851 1.00 94.31 105 SER A O 1
ATOM 828 N N . GLY A 1 106 ? -12.872 4.011 14.460 1.00 93.12 106 GLY A N 1
ATOM 829 C CA . GLY A 1 106 ? -12.509 5.428 14.432 1.00 93.12 106 GLY A CA 1
ATOM 830 C C . GLY A 1 106 ? -13.170 6.233 13.305 1.00 93.12 106 GLY A C 1
ATOM 831 O O . GLY A 1 106 ? -13.325 7.446 13.440 1.00 93.12 106 GLY A O 1
ATOM 832 N N . ILE A 1 107 ? -13.545 5.606 12.185 1.00 94.50 107 ILE A N 1
ATOM 833 C CA . ILE A 1 107 ? -14.349 6.259 11.140 1.00 94.50 107 ILE A CA 1
ATOM 834 C C . ILE A 1 107 ? -15.800 6.410 11.602 1.00 94.50 107 ILE A C 1
ATOM 836 O O . ILE A 1 107 ? -16.364 7.492 11.449 1.00 94.50 107 ILE A O 1
ATOM 840 N N . VAL A 1 108 ? -16.392 5.351 12.159 1.00 96.88 108 VAL A N 1
ATOM 841 C CA . VAL A 1 108 ? -17.774 5.358 12.659 1.00 96.88 108 VAL A CA 1
ATOM 842 C C . VAL A 1 108 ? -17.946 6.428 13.731 1.00 96.88 108 VAL A C 1
ATOM 844 O O . VAL A 1 108 ? -18.857 7.241 13.614 1.00 96.88 108 VAL A O 1
ATOM 847 N N . ASP A 1 109 ? -17.028 6.507 14.694 1.00 95.88 109 ASP A N 1
ATOM 848 C CA . ASP A 1 109 ? -17.071 7.516 15.755 1.00 95.88 109 ASP A CA 1
ATOM 849 C C . ASP A 1 109 ? -17.070 8.938 15.177 1.00 95.88 109 ASP A C 1
ATOM 851 O O . ASP A 1 109 ? -17.919 9.757 15.524 1.00 95.88 109 ASP A O 1
ATOM 855 N N . LYS A 1 110 ? -16.177 9.225 14.217 1.00 94.75 110 LYS A N 1
ATOM 856 C CA . LYS A 1 110 ? -16.112 10.536 13.544 1.00 94.75 110 LYS A CA 1
ATOM 857 C C . LYS A 1 110 ? -17.395 10.873 12.794 1.00 94.75 110 LYS A C 1
ATOM 859 O O . LYS A 1 110 ? -17.825 12.024 12.822 1.00 94.75 110 LYS A O 1
ATOM 864 N N . LEU A 1 111 ? -17.979 9.896 12.100 1.00 96.12 111 LEU A N 1
ATOM 865 C CA . LEU A 1 111 ? -19.233 10.089 11.376 1.00 96.12 111 LEU A CA 1
ATOM 866 C C . LEU A 1 111 ? -20.378 10.380 12.348 1.00 96.12 111 LEU A C 1
ATOM 868 O O . LEU A 1 111 ? -21.118 11.333 12.128 1.00 96.12 111 LEU A O 1
ATOM 872 N N . LEU A 1 112 ? -20.493 9.619 13.439 1.00 96.81 112 LEU A N 1
ATOM 873 C CA . LEU A 1 112 ? -21.511 9.846 14.466 1.00 96.81 112 LEU A CA 1
ATOM 874 C C . LEU A 1 112 ? -21.364 11.226 15.114 1.00 96.81 112 LEU A C 1
ATOM 876 O O . LEU A 1 112 ? -22.354 11.946 15.210 1.00 96.81 112 LEU A O 1
ATOM 880 N N . SER A 1 113 ? -20.144 11.631 15.483 1.00 96.69 113 SER A N 1
ATOM 881 C CA . SER A 1 113 ? -19.889 12.971 16.027 1.00 96.69 113 SER A CA 1
ATOM 882 C C . SER A 1 113 ? -20.270 14.081 15.047 1.00 96.69 113 SER A C 1
ATOM 884 O O . SER A 1 113 ? -20.815 15.101 15.459 1.00 96.69 113 SER A O 1
ATOM 886 N N . LEU A 1 114 ? -20.024 13.888 13.746 1.00 96.62 114 LEU A N 1
ATOM 887 C CA . LEU A 1 114 ? -20.439 14.843 12.721 1.00 96.62 114 LEU A CA 1
ATOM 888 C C . LEU A 1 114 ? -21.967 14.962 12.654 1.00 96.62 114 LEU A C 1
ATOM 890 O O . LEU A 1 114 ? -22.479 16.076 12.682 1.00 96.62 114 LEU A O 1
ATOM 894 N N . TYR A 1 115 ? -22.699 13.846 12.610 1.00 96.75 115 TYR A N 1
ATOM 895 C CA . TYR A 1 115 ? -24.166 13.881 12.593 1.00 96.75 115 TYR A CA 1
ATOM 896 C C . TYR A 1 115 ? -24.745 14.522 13.858 1.00 96.75 115 TYR A C 1
ATOM 898 O O . TYR A 1 115 ? -25.665 15.328 13.762 1.00 96.75 115 TYR A O 1
ATOM 906 N N . GLN A 1 116 ? -24.177 14.215 15.026 1.00 96.44 116 GLN A N 1
ATOM 907 C CA . GLN A 1 116 ? -24.581 14.822 16.295 1.00 96.44 116 GLN A CA 1
ATOM 908 C C . GLN A 1 116 ? -24.317 16.330 16.351 1.00 96.44 116 GLN A C 1
ATOM 910 O O . GLN A 1 116 ? -25.033 17.022 17.053 1.00 96.44 116 GLN A O 1
ATOM 915 N N . SER A 1 117 ? -23.338 16.858 15.607 1.00 95.31 117 SER A N 1
ATOM 916 C CA . SER A 1 117 ? -23.066 18.305 15.575 1.00 95.31 117 SER A CA 1
ATOM 917 C C . SER A 1 117 ? -24.130 19.138 14.848 1.00 95.31 117 SER A C 1
ATOM 919 O O . SER A 1 117 ? -24.108 20.364 14.940 1.00 95.31 117 SER A O 1
ATOM 921 N N . PHE A 1 118 ? -25.042 18.486 14.118 1.00 93.19 118 PHE A N 1
ATOM 922 C CA . PHE A 1 118 ? -26.165 19.127 13.427 1.00 93.19 118 PHE A CA 1
ATOM 923 C C . PHE A 1 118 ? -27.492 19.030 14.201 1.00 93.19 118 PHE A C 1
ATOM 925 O O . PHE A 1 118 ? -28.512 19.490 13.685 1.00 93.19 118 PHE A O 1
ATOM 932 N N . ILE A 1 119 ? -27.489 18.418 15.392 1.00 80.88 119 ILE A N 1
ATOM 933 C CA . ILE A 1 119 ? -28.631 18.319 16.317 1.00 80.88 119 ILE A CA 1
ATOM 934 C C . ILE A 1 119 ? -28.359 19.238 17.507 1.00 80.88 119 ILE A C 1
ATOM 936 O O . ILE A 1 119 ? -29.290 19.979 17.886 1.00 80.88 119 ILE A O 1
#

Organism: NCBI:txid521520

Radius of gyration: 15.74 Å; chains: 1; bounding box: 43×34×37 Å

Sequence (119 aa):
MGERLDTSAFFSISDVVVGTGRVALEAMSCKRPVIAIGAKGIFGIVKPDNFKLAWRYYFGDHRAKETLEISKIENLILTALRSKKSSKNWGEAGREFVKKQFNISGIVDKLLSLYQSFI

Foldseek 3Di:
DPDDPPVLVVLLPDLAEEEFAVNLLSSLLSLFWYFQAEPQGGQATQADVCVVVCVVCRSNHNHHPDHHDPVVVVVRVCCSNVPSVRRSNRSPVSSVVSCVVPVPVVVVVVVVVVVVVVD